Protein AF-C5ID25-F1 (afdb_monomer)

pLDDT: mean 88.42, std 8.14, range [47.19, 98.06]

Sequence (169 aa):
EQDEILALLSRIEGKGKGILQHHQVIAEFEEIPEESRQKLTDGAFGEVLRSTQEAIVLPPWVALAVRPRPGVWEYLRVNVHALVVEVLQPAEYLHFKEELVDGSSNGNFVLELDFEPFTASFPRPTLNKSIGNGVQFLNRHLSAKLFHDEESLHPLLEFLRLHSVMERH

Foldseek 3Di:
DLVLVLVLLVQVLVVDFDKDALVRLVVSLVPDPPVSSVVCCVDPNVLQSNQFGMWGHDPQKIKTWGHNDVPDTWIWIARSVVRDIDTDDPVRRVVSVVCSPPNPDPCVPDDDDDCVVVCVVPDDDPDPVCVVVVVVVVVVVLVVQVVPDPVSCVVVVVVVVPDDDPPDD

Nearest PDB structures (foldseek):
  3s27-assembly1_D  TM=8.646E-01  e=7.196E-17  Arabidopsis thaliana
  3s29-assembly1_B  TM=8.558E-01  e=5.880E-15  Arabidopsis thaliana
  4rbn-assembly1_B  TM=8.650E-01  e=1.284E-08  Nitrosomonas europaea
  3o4h-assembly1_B  TM=7.121E-01  e=2.746E+00  Aeropyrum pernix
  3o4i-assembly1_A  TM=6.497E-01  e=2.746E+00  Aeropyrum pernix

Mean predicted aligned error: 7.51 Å

Secondary structure (DSSP, 8-state):
-HHHHHHHHHHHHTT-SEEEEHHHHHHHHHTS-HHHHHHHHHSHHHHHHHHEEEEEEETTEEEEEEEEETTEEEEEEEETTTTEEEEE-HHHHHHHHHHHHH-S---TTPPP---HHHHTTSPPP-SGGGTT-HHHHHHHHHHHHHTT-SGGGHHHHHHHHH-------

Solvent-accessible surface area (backbone atoms only — not comparable to full-atom values): 10094 Å² total; per-residue (Å²): 99,68,68,55,52,44,52,50,46,48,53,58,49,70,71,42,76,45,76,38,48,34,71,53,54,50,50,61,54,66,74,42,58,67,77,55,40,48,54,38,54,79,36,75,61,32,56,49,59,75,23,28,54,34,37,38,27,52,84,64,34,41,34,38,41,27,40,86,46,94,96,42,78,48,36,34,35,32,31,57,88,77,69,44,76,43,82,41,54,74,67,58,50,51,49,57,56,46,36,72,76,70,40,97,64,92,60,94,75,66,90,78,90,77,64,65,79,82,46,66,91,51,90,76,80,88,52,75,86,44,65,94,36,59,67,64,55,48,50,54,50,50,52,57,50,49,73,75,37,80,75,57,44,48,64,58,54,52,51,59,72,71,61,74,79,83,80,80,129

Radius of gyration: 24.31 Å; Cα contacts (8 Å, |Δi|>4): 168; chains: 1; bounding box: 49×38×81 Å

Structure (mmCIF, N/CA/C/O backbone):
data_AF-C5ID25-F1
#
_entry.id   AF-C5ID25-F1
#
loop_
_atom_site.group_PDB
_atom_site.id
_atom_site.type_symbol
_atom_site.label_atom_id
_atom_site.label_alt_id
_atom_site.label_comp_id
_atom_site.label_asym_id
_atom_site.label_entity_id
_atom_site.label_seq_id
_atom_site.pdbx_PDB_ins_code
_atom_site.Cartn_x
_atom_site.Cartn_y
_atom_site.Cartn_z
_atom_site.occupancy
_atom_site.B_iso_or_equiv
_atom_site.auth_seq_id
_atom_site.auth_comp_id
_atom_site.auth_asym_id
_atom_site.auth_atom_id
_atom_site.pdbx_PDB_model_num
ATOM 1 N N . GLU A 1 1 ? -0.867 5.003 23.832 1.00 69.81 1 GLU A N 1
ATOM 2 C CA . GLU A 1 1 ? -0.882 4.849 22.362 1.00 69.81 1 GLU A CA 1
ATOM 3 C C . GLU A 1 1 ? -1.507 3.516 21.956 1.00 69.81 1 GLU A C 1
ATOM 5 O O . GLU A 1 1 ? -2.454 3.514 21.183 1.00 69.81 1 GLU A O 1
ATOM 10 N N . GLN A 1 2 ? -1.036 2.386 22.498 1.00 79.50 2 GLN A N 1
ATOM 11 C CA . GLN A 1 2 ? -1.572 1.057 22.169 1.00 79.50 2 GLN A CA 1
ATOM 12 C C . GLN A 1 2 ? -3.067 0.884 22.511 1.00 79.50 2 GLN A C 1
ATOM 14 O O . GLN A 1 2 ? -3.807 0.329 21.699 1.00 79.50 2 GLN A O 1
ATOM 19 N N . ASP A 1 3 ? -3.525 1.407 23.653 1.00 82.88 3 ASP A N 1
ATOM 20 C CA . ASP A 1 3 ? -4.942 1.359 24.052 1.00 82.88 3 ASP A CA 1
ATOM 21 C C . ASP A 1 3 ? -5.832 2.173 23.102 1.00 82.88 3 ASP A C 1
ATOM 23 O O . ASP A 1 3 ? -6.931 1.751 22.743 1.00 82.88 3 ASP A O 1
ATOM 27 N N . GLU A 1 4 ? -5.352 3.332 22.645 1.00 86.12 4 GLU A N 1
ATOM 28 C CA . GLU A 1 4 ? -6.077 4.175 21.698 1.00 86.12 4 GLU A CA 1
ATOM 29 C C . GLU A 1 4 ? -6.132 3.547 20.292 1.00 86.12 4 GLU A C 1
ATOM 31 O O . GLU A 1 4 ? -7.161 3.638 19.618 1.00 86.12 4 GLU A O 1
ATOM 36 N N . ILE A 1 5 ? -5.062 2.864 19.861 1.00 87.38 5 ILE A N 1
ATOM 37 C CA . ILE A 1 5 ? -5.032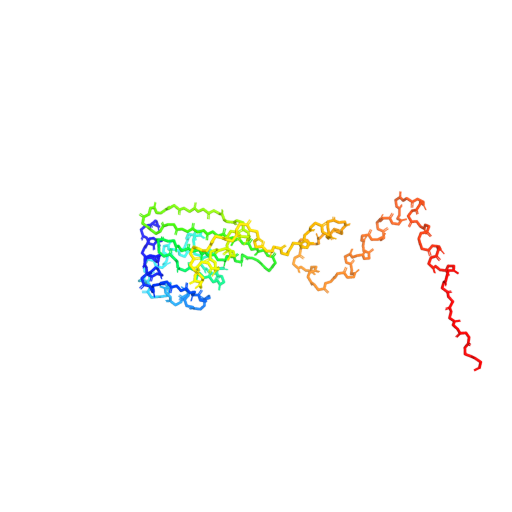 2.102 18.601 1.00 87.38 5 ILE A CA 1
ATOM 38 C C . ILE A 1 5 ? -6.048 0.959 18.661 1.00 87.38 5 ILE A C 1
ATOM 40 O O . ILE A 1 5 ? -6.847 0.792 17.738 1.00 87.38 5 ILE A O 1
ATOM 44 N N . LEU A 1 6 ? -6.060 0.204 19.764 1.00 87.88 6 LEU A N 1
ATOM 45 C CA . LEU A 1 6 ? -7.020 -0.874 19.988 1.00 87.88 6 LEU A CA 1
ATOM 46 C C . LEU A 1 6 ? -8.462 -0.357 19.984 1.00 87.88 6 LEU A C 1
ATOM 48 O O . LEU A 1 6 ? -9.333 -0.998 19.397 1.00 87.88 6 LEU A O 1
ATOM 52 N N . ALA A 1 7 ? -8.716 0.803 20.595 1.00 89.00 7 ALA A N 1
ATOM 53 C CA . ALA A 1 7 ? -10.038 1.419 20.609 1.00 89.00 7 ALA A CA 1
ATOM 54 C C . ALA A 1 7 ? -10.516 1.762 19.189 1.00 89.00 7 ALA A C 1
ATOM 56 O O . ALA A 1 7 ? -11.655 1.453 18.839 1.00 89.00 7 ALA A O 1
ATOM 57 N N . LEU A 1 8 ? -9.652 2.343 18.349 1.00 90.81 8 LEU A N 1
ATOM 58 C CA . LEU A 1 8 ? -9.994 2.623 16.953 1.00 90.81 8 LEU A CA 1
ATOM 59 C C . LEU A 1 8 ? -10.236 1.337 16.156 1.00 90.81 8 LEU A C 1
ATOM 61 O O . LEU A 1 8 ? -11.241 1.228 15.456 1.00 90.81 8 LEU A O 1
ATOM 65 N N . LEU A 1 9 ? -9.332 0.363 16.256 1.00 92.50 9 LEU A N 1
ATOM 66 C CA . LEU A 1 9 ? -9.443 -0.890 15.509 1.00 92.50 9 LEU A CA 1
ATOM 67 C C . LEU A 1 9 ? -10.690 -1.681 15.915 1.00 92.50 9 LEU A C 1
ATOM 69 O O . LEU A 1 9 ? -11.391 -2.176 15.040 1.00 92.50 9 LEU A O 1
ATOM 73 N N . SER A 1 10 ? -11.028 -1.705 17.206 1.00 92.62 10 SER A N 1
ATOM 74 C CA . SER A 1 10 ? -12.278 -2.289 17.713 1.00 92.62 10 SER A CA 1
ATOM 75 C C . SER A 1 10 ? -13.516 -1.593 17.144 1.00 92.62 10 SER A C 1
ATOM 77 O O . SER A 1 10 ? -14.513 -2.245 16.842 1.00 92.62 10 SER A O 1
ATOM 79 N N . ARG A 1 11 ? -13.479 -0.264 16.963 1.00 92.38 11 ARG A N 1
ATOM 80 C CA . ARG A 1 11 ? -14.581 0.478 16.324 1.00 92.38 11 ARG A CA 1
ATOM 81 C C . ARG A 1 11 ? -14.727 0.130 14.848 1.00 92.38 11 ARG A C 1
ATOM 83 O O . ARG A 1 11 ? -15.849 -0.059 14.384 1.00 92.38 11 ARG A O 1
ATOM 90 N N . ILE A 1 12 ? -13.606 0.035 14.131 1.00 93.88 12 ILE A N 1
ATOM 91 C CA . ILE A 1 12 ? -13.577 -0.364 12.720 1.00 93.88 12 ILE A CA 1
ATOM 92 C C . ILE A 1 12 ? -14.097 -1.800 12.571 1.00 93.88 12 ILE A C 1
ATOM 94 O O . ILE A 1 12 ? -14.987 -2.040 11.760 1.00 93.88 12 ILE A O 1
ATOM 98 N N . GLU A 1 13 ? -13.612 -2.735 13.391 1.00 94.88 13 GLU A N 1
ATOM 99 C CA . GLU A 1 13 ? -14.086 -4.124 13.423 1.00 94.88 13 GLU A CA 1
ATOM 100 C C . GLU A 1 13 ? -15.580 -4.213 13.764 1.00 94.88 13 GLU A C 1
ATOM 102 O O . GLU A 1 13 ? -16.323 -4.966 13.135 1.00 94.88 13 GLU A O 1
ATOM 107 N N . GLY A 1 14 ? -16.047 -3.386 14.704 1.00 92.94 14 GLY A N 1
ATOM 108 C CA . GLY A 1 14 ? -17.445 -3.308 15.127 1.00 92.94 14 GLY A CA 1
ATOM 109 C C . GLY A 1 14 ? -18.426 -2.879 14.030 1.00 92.94 14 GLY A C 1
ATOM 110 O O . GLY A 1 14 ? -19.630 -3.083 14.186 1.00 92.94 14 GLY A O 1
ATOM 111 N N . LYS A 1 15 ? -17.948 -2.341 12.897 1.00 90.62 15 LYS A N 1
ATOM 112 C CA . LYS A 1 15 ? -18.782 -2.122 11.698 1.00 90.62 15 LYS A CA 1
ATOM 113 C C . LYS A 1 15 ? -19.162 -3.417 10.985 1.00 90.62 15 LYS A C 1
ATOM 115 O O . LYS A 1 15 ? -20.064 -3.402 10.149 1.00 90.62 15 LYS A O 1
ATOM 120 N N . GLY A 1 16 ? -18.522 -4.524 11.347 1.00 91.44 16 GLY A N 1
ATOM 121 C CA . GLY A 1 16 ? -18.753 -5.837 10.776 1.00 91.44 16 GLY A CA 1
ATOM 122 C C . GLY A 1 16 ? -17.955 -6.078 9.499 1.00 91.44 16 GLY A C 1
ATOM 123 O O . GLY A 1 16 ? -17.229 -5.218 9.002 1.00 91.44 16 GLY A O 1
ATOM 124 N N . LYS A 1 17 ? -18.101 -7.299 8.975 1.00 93.31 17 LYS A N 1
ATOM 125 C CA . LYS A 1 17 ? -17.433 -7.761 7.756 1.00 93.31 17 LYS A CA 1
ATOM 126 C C . LYS A 1 17 ? -17.746 -6.820 6.582 1.00 93.31 17 LYS A C 1
ATOM 128 O O . LYS A 1 17 ? -18.910 -6.684 6.209 1.00 93.31 17 LYS A O 1
ATOM 133 N N . GLY A 1 18 ? -16.728 -6.200 5.984 1.00 94.94 18 GLY A N 1
ATOM 134 C CA . GLY A 1 18 ? -16.927 -5.239 4.894 1.00 94.94 18 GLY A CA 1
ATOM 135 C C . GLY A 1 18 ? -15.672 -4.485 4.455 1.00 94.94 18 GLY A C 1
ATOM 136 O O . GLY A 1 18 ? -14.566 -4.766 4.911 1.00 94.94 18 GLY A O 1
ATOM 137 N N . ILE A 1 19 ? -15.861 -3.509 3.562 1.00 96.25 19 ILE A N 1
ATOM 138 C CA . ILE A 1 19 ? -14.823 -2.557 3.136 1.00 96.25 19 ILE A CA 1
ATOM 139 C C . ILE A 1 19 ? -15.194 -1.173 3.660 1.00 96.25 19 ILE A C 1
ATOM 141 O O . ILE A 1 19 ? -16.313 -0.708 3.438 1.00 96.25 19 ILE A O 1
ATOM 145 N N . LEU A 1 20 ? -14.237 -0.501 4.292 1.00 96.25 20 LEU A N 1
ATOM 146 C CA . LEU A 1 20 ? -14.299 0.916 4.607 1.00 96.25 20 LEU A CA 1
ATOM 147 C C . LEU A 1 20 ? -13.400 1.685 3.643 1.00 96.25 20 LEU A C 1
ATOM 149 O O . LEU A 1 20 ? -12.207 1.419 3.515 1.00 96.25 20 LEU A O 1
ATOM 153 N N . GLN A 1 21 ? -13.977 2.675 2.981 1.00 96.06 21 GLN A N 1
ATOM 154 C CA . GLN A 1 21 ? -13.250 3.640 2.166 1.00 96.06 21 GLN A CA 1
ATOM 155 C C . GLN A 1 21 ? -12.535 4.666 3.055 1.00 96.06 21 GLN A C 1
ATOM 157 O O . GLN A 1 21 ? -12.951 4.891 4.191 1.00 96.06 21 GLN A O 1
ATOM 162 N N . HIS A 1 22 ? -11.518 5.354 2.522 1.00 95.25 22 HIS A N 1
ATOM 163 C CA . HIS A 1 22 ? -10.743 6.376 3.244 1.00 95.25 22 HIS A CA 1
ATOM 164 C C . HIS A 1 22 ? -11.607 7.313 4.104 1.00 95.25 22 HIS A C 1
ATOM 166 O O . HIS A 1 22 ? -11.402 7.417 5.307 1.00 95.25 22 HIS A O 1
ATOM 172 N N . HIS A 1 23 ? -12.631 7.937 3.516 1.00 94.38 23 HIS A N 1
ATOM 173 C CA . HIS A 1 23 ? -13.513 8.867 4.230 1.00 94.38 23 HIS A CA 1
ATOM 174 C C . HIS A 1 23 ? -14.255 8.224 5.416 1.00 94.38 23 HIS A C 1
ATOM 176 O O . HIS A 1 23 ? -14.496 8.894 6.413 1.00 94.38 23 HIS A O 1
ATOM 182 N N . GLN A 1 24 ? -14.585 6.932 5.340 1.00 94.69 24 GLN A N 1
ATOM 183 C CA . GLN A 1 24 ? -15.218 6.195 6.437 1.00 94.69 24 GLN A CA 1
ATOM 184 C C . GLN A 1 24 ? -14.205 5.865 7.538 1.00 94.69 24 GLN A C 1
ATOM 186 O O . GLN A 1 24 ? -14.534 5.972 8.714 1.00 94.69 24 GLN A O 1
ATOM 191 N N . VAL A 1 25 ? -12.966 5.518 7.171 1.00 92.94 25 VAL A N 1
ATOM 192 C CA . VAL A 1 25 ? -11.867 5.323 8.133 1.00 92.94 25 VAL A CA 1
ATOM 193 C C . VAL A 1 25 ? -11.583 6.622 8.892 1.00 92.94 25 VAL A C 1
ATOM 195 O O . VAL A 1 25 ? -11.455 6.604 10.114 1.00 92.94 25 VAL A O 1
ATOM 198 N N . ILE A 1 26 ? -11.540 7.757 8.185 1.00 91.69 26 ILE A N 1
ATOM 199 C CA . ILE A 1 26 ? -11.356 9.077 8.799 1.00 91.69 26 ILE A CA 1
ATOM 200 C C . ILE A 1 26 ? -12.543 9.443 9.696 1.00 91.69 26 ILE A C 1
ATOM 202 O O . ILE A 1 26 ? -12.318 9.900 10.811 1.00 91.69 26 ILE A O 1
ATOM 206 N N . ALA A 1 27 ? -13.783 9.179 9.274 1.00 91.81 27 ALA A N 1
ATOM 207 C CA . ALA A 1 27 ? -14.956 9.425 10.112 1.00 91.81 27 ALA A CA 1
ATOM 208 C C . ALA A 1 27 ? -14.891 8.646 11.440 1.00 91.81 27 ALA A C 1
ATOM 210 O O . ALA A 1 27 ? -15.131 9.216 12.500 1.00 91.81 27 ALA A O 1
ATOM 211 N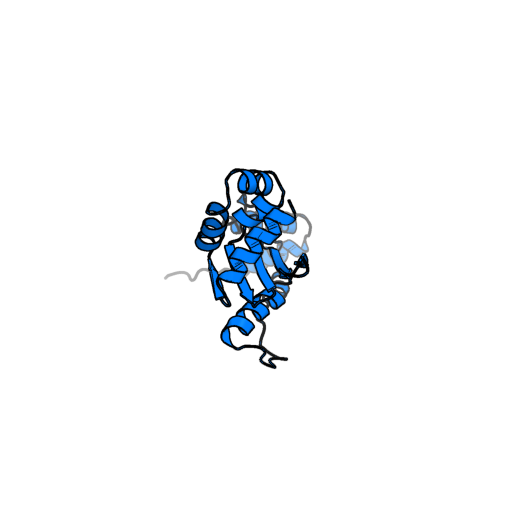 N . GLU A 1 28 ? -14.488 7.369 11.422 1.00 89.81 28 GLU A N 1
ATOM 212 C CA . GLU A 1 28 ? -14.317 6.602 12.667 1.00 89.81 28 GLU A CA 1
ATOM 213 C C . GLU A 1 28 ? -13.202 7.142 13.562 1.00 89.81 28 GLU A C 1
ATOM 215 O O . GLU A 1 28 ? -13.314 7.088 14.788 1.00 89.81 28 GLU A O 1
ATOM 220 N N . PHE A 1 29 ? -12.142 7.680 12.963 1.00 88.25 29 PHE A N 1
ATOM 221 C CA . PHE A 1 29 ? -11.082 8.354 13.698 1.00 88.25 29 PHE A CA 1
ATOM 222 C C . PHE A 1 29 ? -11.558 9.670 14.325 1.00 88.25 29 PHE A C 1
ATOM 224 O O . PHE A 1 29 ? -11.206 9.961 15.466 1.00 88.25 29 PHE A O 1
ATOM 231 N N . GLU A 1 30 ? -12.373 10.456 13.620 1.00 87.69 30 GLU A N 1
ATOM 232 C CA . GLU A 1 30 ? -12.898 11.740 14.099 1.00 87.69 30 GLU A CA 1
ATOM 233 C C . GLU A 1 30 ? -13.875 11.599 15.272 1.00 87.69 30 GLU A C 1
ATOM 235 O O . GLU A 1 30 ? -13.923 12.480 16.128 1.00 87.69 30 GLU A O 1
ATOM 240 N N . GLU A 1 31 ? -14.578 10.471 15.356 1.00 87.56 31 GLU A N 1
ATOM 241 C CA . GLU A 1 31 ? -15.512 10.129 16.436 1.00 87.56 31 GLU A CA 1
ATOM 242 C C . GLU A 1 31 ? -14.830 9.701 17.754 1.00 87.56 31 GLU A C 1
ATOM 244 O O . GLU A 1 31 ? -15.501 9.399 18.748 1.00 87.56 31 GLU A O 1
ATOM 249 N N . ILE A 1 32 ? -13.497 9.619 17.790 1.00 86.38 32 ILE A N 1
ATOM 250 C CA . ILE A 1 32 ? -12.733 9.370 19.019 1.00 86.38 32 ILE A CA 1
ATOM 251 C C . ILE A 1 32 ? -12.638 10.678 19.837 1.00 86.38 32 ILE A C 1
ATOM 253 O O . ILE A 1 32 ? -12.485 11.756 19.257 1.00 86.38 32 ILE A O 1
ATOM 257 N N . PRO A 1 33 ? -12.680 10.631 21.187 1.00 88.12 33 PRO A N 1
ATOM 258 C CA . PRO A 1 33 ? -12.475 11.816 22.019 1.00 88.12 33 PRO A CA 1
ATOM 259 C C . PRO A 1 33 ? -11.191 12.572 21.656 1.00 88.12 33 PRO A C 1
ATOM 261 O O . PRO A 1 33 ? -10.160 11.960 21.384 1.00 88.12 33 PRO A O 1
ATOM 264 N N . GLU A 1 34 ? -11.240 13.904 21.667 1.00 86.12 34 GLU A N 1
ATOM 265 C CA . GLU A 1 34 ? -10.134 14.769 21.227 1.00 86.12 34 GLU A CA 1
ATOM 266 C C . GLU A 1 34 ? -8.807 14.465 21.937 1.00 86.12 34 GLU A C 1
ATOM 268 O O . GLU A 1 34 ? -7.783 14.333 21.274 1.00 86.12 34 GLU A O 1
ATOM 273 N N . GLU A 1 35 ? -8.835 14.219 23.249 1.00 84.75 35 GLU A N 1
ATOM 274 C CA . GLU A 1 35 ? -7.648 13.838 24.026 1.00 84.75 35 GLU A CA 1
ATOM 275 C C . GLU A 1 35 ? -6.988 12.543 23.516 1.00 84.75 35 GLU A C 1
ATOM 277 O O . GLU A 1 35 ? -5.763 12.444 23.451 1.00 84.75 35 GLU A O 1
ATOM 282 N N . SER A 1 36 ? -7.789 11.547 23.124 1.00 83.88 36 SER A N 1
ATOM 283 C CA . SER A 1 36 ? -7.306 10.283 22.553 1.00 83.88 36 SER A CA 1
ATOM 284 C C . SER A 1 36 ? -6.874 10.446 21.094 1.00 83.88 36 SER A C 1
ATOM 286 O O . SER A 1 36 ? -5.869 9.860 20.690 1.00 83.88 36 SER A O 1
ATOM 288 N N . ARG A 1 37 ? -7.573 11.278 20.307 1.00 85.88 37 ARG A N 1
ATOM 289 C CA . ARG A 1 37 ? -7.170 11.615 18.931 1.00 85.88 37 ARG A CA 1
ATOM 290 C C . ARG A 1 37 ? -5.820 12.313 18.899 1.00 85.88 37 ARG A C 1
ATOM 292 O O . ARG A 1 37 ? -4.996 11.962 18.060 1.00 85.88 37 ARG A O 1
ATOM 299 N N . GLN A 1 38 ? -5.569 13.253 19.809 1.00 85.00 38 GLN A N 1
ATOM 300 C CA . GLN A 1 38 ? -4.297 13.972 19.898 1.00 85.00 38 GLN A CA 1
ATOM 301 C C . GLN A 1 38 ? -3.134 12.988 20.075 1.00 85.00 38 GLN A C 1
ATOM 303 O O . GLN A 1 38 ? -2.205 12.979 19.275 1.00 85.00 38 GLN A O 1
ATOM 308 N N . LYS A 1 39 ? -3.260 12.053 21.027 1.00 83.81 39 LYS A N 1
ATOM 309 C CA . LYS A 1 39 ? -2.251 11.013 21.282 1.00 83.81 39 LYS A CA 1
ATOM 310 C C . LYS A 1 39 ? -1.985 10.113 20.074 1.00 83.81 39 LYS A C 1
ATOM 312 O O . LYS A 1 39 ? -0.845 9.728 19.850 1.00 83.81 39 LYS A O 1
ATOM 317 N N . LEU A 1 40 ? -3.022 9.772 19.305 1.00 83.19 40 LEU A N 1
ATOM 318 C CA . LEU A 1 40 ? -2.879 8.996 18.067 1.00 83.19 40 LEU A CA 1
ATOM 319 C C . LEU A 1 40 ? -2.245 9.815 16.936 1.00 83.19 40 LEU A C 1
ATOM 321 O O . LEU A 1 40 ? -1.520 9.271 16.107 1.00 83.19 40 LEU A O 1
ATOM 325 N N . THR A 1 41 ? -2.536 11.115 16.888 1.00 83.50 41 THR A N 1
ATOM 326 C CA . THR A 1 41 ? -2.060 12.041 15.850 1.00 83.50 41 THR A CA 1
ATOM 327 C C . TH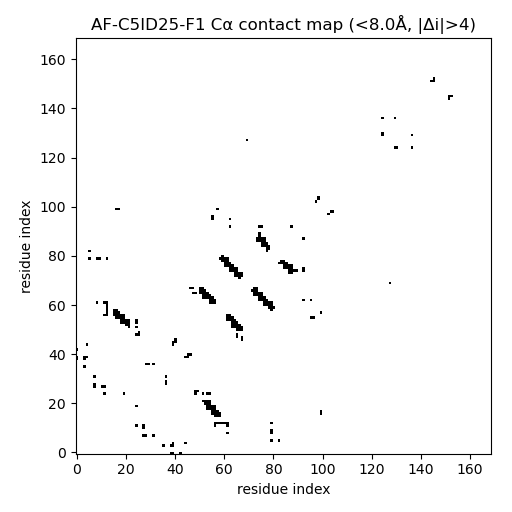R A 1 41 ? -0.589 12.390 16.034 1.00 83.50 41 THR A C 1
ATOM 329 O O . THR A 1 41 ? 0.118 12.524 15.035 1.00 83.50 41 THR A O 1
ATOM 332 N N . ASP A 1 42 ? -0.150 12.517 17.287 1.00 82.31 42 ASP A N 1
ATOM 333 C CA . ASP A 1 42 ? 1.230 12.830 17.666 1.00 82.31 42 ASP A CA 1
ATOM 334 C C . ASP A 1 42 ? 2.181 11.637 17.436 1.00 82.31 42 ASP A C 1
ATOM 336 O O . ASP A 1 42 ? 3.396 11.818 17.345 1.00 82.31 42 ASP A O 1
ATOM 340 N N . GLY A 1 43 ? 1.633 10.422 17.319 1.00 78.62 43 GLY A N 1
ATOM 341 C CA . GLY A 1 43 ? 2.365 9.188 17.036 1.00 78.62 43 GLY A CA 1
ATOM 342 C C . GLY A 1 43 ? 2.467 8.841 15.545 1.00 78.62 43 GLY A C 1
ATOM 343 O O . GLY A 1 43 ? 1.788 9.405 14.683 1.00 78.62 43 GLY A O 1
ATOM 344 N N . ALA A 1 44 ? 3.293 7.836 15.231 1.00 80.44 44 ALA A N 1
ATOM 345 C CA . ALA A 1 44 ? 3.481 7.339 13.861 1.00 80.44 44 ALA A CA 1
ATOM 346 C C . ALA A 1 44 ? 2.187 6.749 13.264 1.00 80.44 44 ALA A C 1
ATOM 348 O O . ALA A 1 44 ? 1.972 6.780 12.052 1.00 80.44 44 ALA A O 1
ATOM 349 N N . PHE A 1 45 ? 1.289 6.248 14.116 1.00 84.38 45 PHE A N 1
ATOM 350 C CA . PHE A 1 45 ? 0.026 5.655 13.688 1.00 84.38 45 PHE A CA 1
ATOM 351 C C . PHE A 1 45 ? -0.932 6.669 13.043 1.00 84.38 45 PHE A C 1
ATOM 353 O O . PHE A 1 45 ? -1.663 6.327 12.113 1.00 84.38 45 PHE A O 1
ATOM 360 N N . GLY A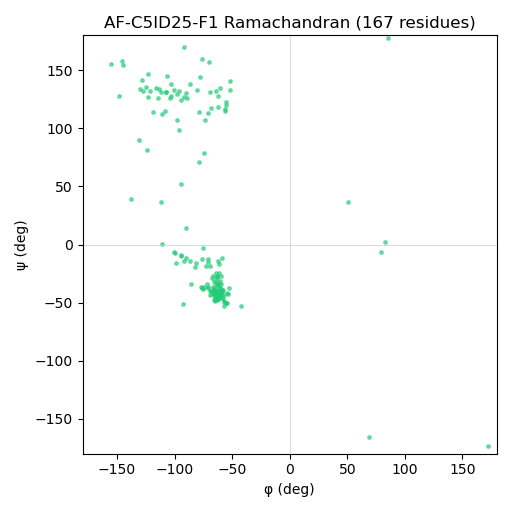 1 46 ? -0.897 7.935 13.467 1.00 85.56 46 GLY A N 1
ATOM 361 C CA . GLY A 1 46 ? -1.709 8.987 12.861 1.00 85.56 46 GLY A CA 1
ATOM 362 C C . GLY A 1 46 ? -1.373 9.221 11.385 1.00 85.56 46 GLY A C 1
ATOM 363 O O . GLY A 1 46 ? -2.268 9.488 10.582 1.00 85.56 46 GLY A O 1
ATOM 364 N N . GLU A 1 47 ? -0.100 9.093 11.001 1.00 86.38 47 GLU A N 1
ATOM 365 C CA . GLU A 1 47 ? 0.320 9.196 9.598 1.00 86.38 47 GLU A CA 1
ATOM 366 C C . GLU A 1 47 ? -0.163 8.002 8.771 1.00 86.38 47 GLU A C 1
ATOM 368 O O . GLU A 1 47 ? -0.651 8.193 7.653 1.00 86.38 47 GLU A O 1
ATOM 373 N N . VAL A 1 48 ? -0.106 6.796 9.348 1.00 90.81 48 VAL A N 1
ATOM 374 C CA . VAL A 1 48 ? -0.649 5.577 8.735 1.00 90.81 48 VAL A CA 1
ATOM 375 C C . VAL A 1 48 ? -2.135 5.761 8.439 1.00 90.81 48 VAL A C 1
ATOM 377 O O . VAL A 1 48 ? -2.533 5.639 7.286 1.00 90.81 48 VAL A O 1
ATOM 380 N N . LEU A 1 49 ? -2.940 6.160 9.429 1.00 89.31 49 LEU A N 1
ATOM 381 C CA . LEU A 1 49 ? -4.383 6.372 9.260 1.00 89.31 49 LEU A CA 1
ATOM 382 C C . LEU A 1 49 ? -4.724 7.408 8.190 1.00 89.31 49 LEU A C 1
ATOM 384 O O . LEU A 1 49 ? -5.584 7.158 7.347 1.00 89.31 49 LEU A O 1
ATOM 388 N N . ARG A 1 50 ? -4.043 8.560 8.197 1.00 89.12 50 ARG A N 1
ATOM 389 C CA . ARG A 1 50 ? -4.250 9.607 7.183 1.00 89.12 50 ARG A CA 1
ATOM 390 C C . ARG A 1 50 ? -3.874 9.138 5.779 1.00 89.12 50 ARG A C 1
ATOM 392 O O . ARG A 1 50 ? -4.428 9.634 4.802 1.00 89.12 50 ARG A O 1
ATOM 399 N N . SER A 1 51 ? -2.945 8.194 5.678 1.00 94.31 51 SER A N 1
ATOM 400 C CA . SER A 1 51 ? -2.471 7.646 4.408 1.00 94.31 51 SER A CA 1
ATOM 401 C C . SER A 1 51 ? -3.244 6.395 3.968 1.00 94.31 51 SER A C 1
ATOM 403 O O . SER A 1 51 ? -3.151 6.009 2.800 1.00 94.31 51 SER A O 1
ATOM 405 N N . THR A 1 52 ? -4.027 5.771 4.853 1.00 96.19 52 THR A N 1
ATOM 406 C CA . THR A 1 52 ? -4.874 4.604 4.560 1.00 96.19 52 THR A CA 1
ATOM 407 C C . THR A 1 52 ? -5.938 4.950 3.529 1.00 96.19 52 THR A C 1
ATOM 409 O O . THR A 1 52 ? -6.798 5.782 3.782 1.00 96.19 52 THR A O 1
ATOM 412 N N . GLN A 1 53 ? -5.921 4.298 2.371 1.00 97.12 53 GLN A N 1
ATOM 413 C CA . GLN A 1 53 ? -6.890 4.521 1.293 1.00 97.12 53 GLN A CA 1
ATOM 414 C C . GLN A 1 53 ? -8.159 3.683 1.463 1.00 97.12 53 GLN A C 1
ATOM 416 O O . GLN A 1 53 ? -9.253 4.127 1.117 1.00 97.12 53 GLN A O 1
ATOM 421 N N . GLU A 1 54 ? -8.021 2.483 2.014 1.00 96.81 54 GLU A N 1
ATOM 422 C CA . GLU A 1 54 ? -9.134 1.599 2.347 1.00 96.81 54 GLU A CA 1
ATOM 423 C C . GLU A 1 54 ? -8.733 0.641 3.474 1.00 96.81 54 GLU A C 1
ATOM 425 O O . GLU A 1 54 ? -7.550 0.342 3.672 1.00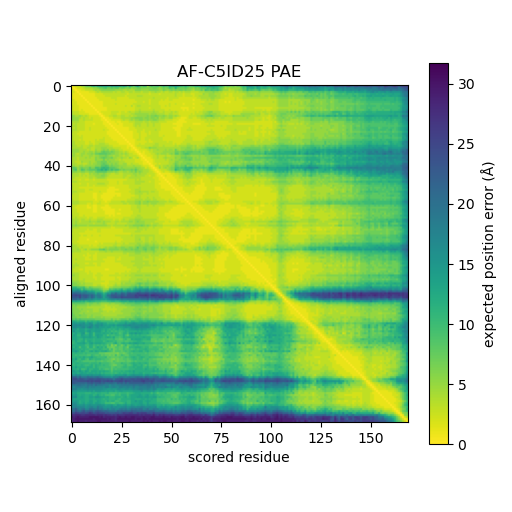 96.81 54 GLU A O 1
ATOM 430 N N . ALA A 1 55 ? -9.739 0.165 4.204 1.00 97.19 55 ALA A N 1
ATOM 431 C CA . ALA A 1 55 ? -9.617 -0.880 5.205 1.00 97.19 55 ALA A CA 1
ATOM 432 C C . ALA A 1 55 ? -10.600 -2.013 4.891 1.00 97.19 55 ALA A C 1
ATOM 434 O O . ALA A 1 55 ? -11.766 -1.767 4.587 1.00 97.19 55 ALA A O 1
ATOM 435 N N . ILE A 1 56 ? -10.145 -3.256 4.980 1.00 96.69 56 ILE A N 1
ATOM 436 C CA . ILE A 1 56 ? -10.973 -4.452 4.833 1.00 96.69 56 ILE A CA 1
ATOM 437 C C . ILE A 1 56 ? -11.131 -5.067 6.213 1.00 96.69 56 ILE A C 1
ATOM 439 O O . ILE A 1 56 ? -10.148 -5.267 6.925 1.00 96.69 56 ILE A O 1
ATOM 443 N N . VAL A 1 57 ? -12.363 -5.385 6.576 1.00 96.69 57 VAL A N 1
ATOM 444 C CA . VAL A 1 57 ? -12.707 -5.972 7.865 1.00 96.69 57 VAL A CA 1
ATOM 445 C C . VAL A 1 57 ? -13.155 -7.408 7.636 1.00 96.69 57 VAL A C 1
ATOM 447 O O . VAL A 1 57 ? -14.208 -7.657 7.047 1.00 96.69 57 VAL A O 1
ATOM 450 N N . LEU A 1 58 ? -12.353 -8.351 8.124 1.00 94.62 58 LEU A N 1
ATOM 451 C CA . LEU A 1 58 ? -12.677 -9.771 8.249 1.00 94.62 58 LEU A CA 1
ATOM 452 C C . LEU A 1 58 ? -12.318 -10.198 9.675 1.00 94.62 58 LEU A C 1
ATOM 454 O O . LEU A 1 58 ? -11.178 -10.597 9.911 1.00 94.62 58 LEU A O 1
ATOM 458 N N . PRO A 1 59 ? -13.250 -10.094 10.640 1.00 93.81 59 PRO A N 1
ATOM 459 C CA . PRO A 1 59 ? -12.955 -10.337 12.050 1.00 93.81 59 PRO A CA 1
ATOM 460 C C . PRO A 1 59 ? -12.249 -11.689 12.279 1.00 93.81 59 PRO A C 1
ATOM 462 O O . PRO A 1 59 ? -12.694 -12.698 11.725 1.00 93.81 59 PRO A O 1
ATOM 465 N N . PRO A 1 60 ? -11.161 -11.745 13.075 1.00 94.12 60 PRO A N 1
ATOM 466 C CA . PRO A 1 60 ? -10.631 -10.681 13.940 1.00 94.12 60 PRO A CA 1
ATOM 467 C C . PRO A 1 60 ? -9.604 -9.746 13.270 1.00 94.12 60 PRO A C 1
ATOM 469 O O . PRO A 1 60 ? -8.850 -9.055 13.954 1.00 94.12 60 PRO A O 1
ATOM 472 N N . TRP A 1 61 ? -9.494 -9.774 11.942 1.00 95.69 61 TRP A N 1
ATOM 473 C CA . TRP A 1 61 ? -8.481 -9.055 11.178 1.00 95.69 61 TRP A CA 1
ATOM 474 C C . TRP A 1 61 ? -9.029 -7.794 10.508 1.00 95.69 61 TRP A C 1
ATOM 476 O O . TRP A 1 61 ? -10.088 -7.793 9.877 1.00 95.69 61 TRP A O 1
ATOM 486 N N . VAL A 1 62 ? -8.237 -6.727 10.576 1.00 96.56 62 VAL A N 1
ATOM 487 C CA . VAL A 1 62 ? -8.430 -5.501 9.799 1.00 96.56 62 VAL A CA 1
ATOM 488 C C . VAL A 1 62 ? -7.209 -5.301 8.909 1.00 96.56 62 VAL A C 1
ATOM 490 O O . VAL A 1 62 ? -6.110 -5.081 9.416 1.00 96.56 62 VAL A O 1
ATOM 493 N N . ALA A 1 63 ? -7.384 -5.385 7.592 1.00 97.06 63 ALA A N 1
ATOM 494 C CA . ALA A 1 63 ? -6.326 -5.134 6.617 1.00 97.06 63 ALA A CA 1
ATOM 495 C C . ALA A 1 63 ? -6.395 -3.698 6.091 1.00 97.06 63 ALA A C 1
ATOM 497 O O . ALA A 1 63 ? -7.459 -3.240 5.688 1.00 97.06 63 ALA A O 1
ATOM 498 N N . LEU A 1 64 ? -5.273 -2.985 6.062 1.00 97.19 64 LEU A N 1
ATOM 499 C CA . LEU A 1 64 ? -5.160 -1.601 5.609 1.00 97.19 64 LEU A CA 1
ATOM 500 C C . LEU A 1 64 ? -4.325 -1.535 4.327 1.00 97.19 64 LEU A C 1
ATOM 502 O O . LEU A 1 64 ? -3.236 -2.106 4.266 1.00 97.19 64 LEU A O 1
ATOM 506 N N . ALA A 1 65 ? -4.813 -0.791 3.333 1.00 98.06 65 ALA A N 1
ATOM 507 C CA . ALA A 1 65 ? -4.005 -0.346 2.201 1.00 98.06 65 ALA A CA 1
ATOM 508 C C . ALA A 1 65 ? -3.535 1.085 2.454 1.00 98.06 65 ALA A C 1
ATOM 510 O O . ALA A 1 65 ? -4.315 2.036 2.375 1.00 98.06 65 ALA A O 1
ATOM 511 N N . VAL A 1 66 ? -2.254 1.245 2.756 1.00 97.38 66 VAL A N 1
ATOM 512 C CA . VAL A 1 66 ? -1.635 2.518 3.117 1.00 97.38 66 VAL A CA 1
ATOM 513 C C . VAL A 1 66 ? -0.902 3.071 1.905 1.00 97.38 66 VAL A C 1
ATOM 515 O O . VAL A 1 66 ? -0.155 2.365 1.231 1.00 97.38 66 VAL A O 1
ATOM 518 N N . ARG A 1 67 ? -1.106 4.356 1.615 1.00 96.19 67 ARG A N 1
ATOM 519 C CA . ARG A 1 67 ? -0.455 5.051 0.502 1.00 96.19 67 ARG A CA 1
ATOM 520 C C . ARG A 1 67 ? 0.295 6.279 1.012 1.00 96.19 67 ARG A C 1
ATOM 522 O O . ARG A 1 67 ? -0.222 7.391 0.893 1.00 96.19 67 ARG A O 1
ATOM 529 N N . PRO A 1 68 ? 1.515 6.112 1.556 1.00 92.94 68 PRO A N 1
ATOM 530 C CA . PRO A 1 68 ? 2.270 7.226 2.131 1.00 92.94 68 PRO A CA 1
ATOM 531 C C . PRO A 1 68 ? 2.599 8.306 1.093 1.00 92.94 68 PRO A C 1
ATOM 533 O O . PRO A 1 68 ? 2.665 9.495 1.395 1.00 92.94 68 PRO A O 1
ATOM 536 N N . ARG A 1 69 ? 2.840 7.898 -0.163 1.00 92.62 69 ARG A N 1
ATOM 537 C CA . ARG A 1 69 ? 3.213 8.788 -1.272 1.00 92.62 69 ARG A CA 1
ATOM 538 C C . ARG A 1 69 ? 2.624 8.298 -2.598 1.00 92.62 69 ARG A C 1
ATOM 540 O O . ARG A 1 69 ? 2.336 7.110 -2.744 1.00 92.62 69 ARG A O 1
ATOM 547 N N . PRO A 1 70 ? 2.472 9.174 -3.609 1.00 90.88 70 PRO A N 1
ATOM 548 C CA . PRO A 1 70 ? 2.016 8.754 -4.928 1.00 90.88 70 PRO A CA 1
ATOM 549 C C . PRO A 1 70 ? 2.888 7.638 -5.520 1.00 90.88 70 PRO A C 1
ATOM 551 O O . PRO A 1 70 ? 4.091 7.810 -5.682 1.00 90.88 70 PRO A O 1
ATOM 554 N N . GLY A 1 71 ? 2.266 6.504 -5.849 1.00 89.12 71 GLY A N 1
ATOM 555 C CA . GLY A 1 71 ? 2.947 5.343 -6.435 1.00 89.12 71 GLY A CA 1
ATOM 556 C C . GLY A 1 71 ? 3.638 4.419 -5.428 1.00 89.12 71 GLY A C 1
ATOM 557 O O . GLY A 1 71 ? 4.230 3.435 -5.852 1.00 89.12 71 GLY A O 1
ATOM 558 N N . VAL A 1 72 ? 3.545 4.702 -4.124 1.00 93.81 72 VAL A N 1
ATOM 559 C CA . VAL A 1 72 ? 4.068 3.845 -3.052 1.00 93.81 72 VAL A CA 1
ATOM 560 C C . VAL A 1 72 ? 2.898 3.324 -2.230 1.00 93.81 72 VAL A C 1
ATOM 562 O O . VAL A 1 72 ? 2.091 4.118 -1.744 1.00 93.81 72 VAL A O 1
ATOM 565 N N . TRP A 1 73 ? 2.826 2.006 -2.087 1.00 97.12 73 TRP A N 1
ATOM 566 C CA . TRP A 1 73 ? 1.786 1.310 -1.343 1.00 97.12 73 TRP A CA 1
ATOM 567 C C . TRP A 1 73 ? 2.408 0.357 -0.336 1.00 97.12 73 TRP A C 1
ATOM 569 O O . TRP A 1 73 ? 3.404 -0.300 -0.632 1.00 97.12 73 TRP A O 1
ATOM 579 N N . GLU A 1 74 ? 1.788 0.284 0.831 1.00 97.31 74 GLU A N 1
ATOM 580 C CA . GLU A 1 74 ? 2.110 -0.653 1.895 1.00 97.31 74 GLU A CA 1
ATOM 581 C C . GLU A 1 74 ? 0.809 -1.322 2.331 1.00 97.31 74 GLU A C 1
ATOM 583 O O . GLU A 1 74 ? -0.213 -0.655 2.514 1.00 97.31 74 GLU A O 1
ATOM 588 N N . TYR A 1 75 ? 0.836 -2.641 2.474 1.00 98.00 75 TYR A N 1
ATOM 589 C CA . TYR A 1 75 ? -0.319 -3.421 2.893 1.00 98.00 75 TYR A CA 1
ATOM 590 C C . TYR A 1 75 ? 0.003 -4.071 4.224 1.00 98.00 75 TYR A C 1
ATOM 592 O O . TYR A 1 75 ? 1.090 -4.613 4.414 1.00 98.00 75 TYR A O 1
ATOM 600 N N . LEU A 1 76 ? -0.931 -4.005 5.161 1.00 96.38 76 LEU A N 1
ATOM 601 C CA . LEU A 1 76 ? -0.765 -4.627 6.466 1.00 96.38 76 LEU A CA 1
ATOM 602 C C . LEU A 1 76 ? -2.098 -5.153 6.968 1.00 96.38 76 LEU A C 1
ATOM 604 O O . LEU A 1 76 ? -3.142 -4.625 6.600 1.00 96.38 76 LEU A O 1
ATOM 608 N N . ARG A 1 77 ? -2.076 -6.160 7.833 1.00 95.75 77 ARG A N 1
ATOM 609 C CA . ARG A 1 77 ? -3.243 -6.588 8.605 1.00 95.75 77 ARG A CA 1
ATOM 610 C C . ARG A 1 77 ? -2.952 -6.556 10.087 1.00 95.75 77 ARG A C 1
ATOM 612 O O . ARG A 1 77 ? -1.832 -6.820 10.515 1.00 95.75 77 ARG A O 1
ATOM 619 N N . VAL A 1 78 ? -3.980 -6.243 10.860 1.00 95.31 78 VAL A N 1
ATOM 620 C CA . VAL A 1 78 ? -3.915 -6.199 12.315 1.00 95.31 78 VAL A CA 1
ATOM 621 C C . VAL A 1 78 ? -4.958 -7.136 12.889 1.00 95.31 78 VAL A C 1
ATOM 623 O O . VAL A 1 78 ? -6.134 -7.039 12.539 1.00 95.31 78 VAL A O 1
ATOM 626 N N . ASN A 1 79 ? -4.534 -8.041 13.766 1.00 95.56 79 ASN A N 1
ATOM 627 C CA . ASN A 1 79 ? -5.450 -8.816 14.587 1.00 95.56 79 ASN A CA 1
ATOM 628 C C . ASN A 1 79 ? -5.904 -7.928 15.741 1.00 95.56 79 ASN A C 1
ATOM 630 O O . ASN A 1 79 ? -5.083 -7.563 16.582 1.00 95.56 79 ASN A O 1
ATOM 634 N N . VAL A 1 80 ? -7.184 -7.577 15.793 1.00 93.38 80 VAL A N 1
ATOM 635 C CA . VAL A 1 80 ? -7.690 -6.613 16.777 1.00 93.38 80 VAL A CA 1
ATOM 636 C C . VAL A 1 80 ? -7.574 -7.160 18.199 1.00 93.38 80 VAL A C 1
ATOM 638 O O . VAL A 1 80 ? -7.153 -6.445 19.102 1.00 93.38 80 VAL A O 1
ATOM 641 N N . HIS A 1 81 ? -7.851 -8.448 18.402 1.00 91.88 81 HIS A N 1
ATOM 642 C CA . HIS A 1 81 ? -7.824 -9.062 19.731 1.00 91.88 81 HIS A CA 1
ATOM 643 C C . HIS A 1 81 ? -6.407 -9.336 20.249 1.00 91.88 81 HIS A C 1
ATOM 645 O O . HIS A 1 81 ? -6.154 -9.212 21.445 1.00 91.88 81 HIS A O 1
ATOM 651 N N . ALA A 1 82 ? -5.489 -9.739 19.368 1.00 90.44 82 ALA A N 1
ATOM 652 C CA . ALA A 1 82 ? -4.116 -10.084 19.738 1.00 90.44 82 ALA A CA 1
ATOM 653 C C . ALA A 1 82 ? -3.124 -8.919 19.575 1.00 90.44 82 ALA A C 1
ATOM 655 O O . ALA A 1 82 ? -1.978 -9.041 20.000 1.00 90.44 82 ALA A O 1
ATOM 656 N N . LEU A 1 83 ? -3.544 -7.815 18.942 1.00 85.62 83 LEU A N 1
ATOM 657 C CA . LEU A 1 83 ? -2.701 -6.677 18.553 1.00 85.62 83 LEU A CA 1
ATOM 658 C C . LEU A 1 83 ? -1.437 -7.089 17.783 1.00 85.62 83 LEU A C 1
ATOM 660 O O . LEU A 1 83 ? -0.368 -6.498 17.930 1.00 85.62 83 LEU A O 1
ATOM 664 N N . VAL A 1 84 ? -1.576 -8.111 16.939 1.00 91.31 84 VAL A N 1
ATOM 665 C CA . VAL A 1 84 ? -0.512 -8.583 16.048 1.00 91.31 84 VAL A CA 1
ATOM 666 C C . VAL A 1 84 ? -0.637 -7.859 14.718 1.00 91.31 84 VAL A C 1
ATOM 668 O O . VAL A 1 84 ? -1.708 -7.871 14.115 1.00 91.31 84 VAL A O 1
ATOM 671 N N . VAL A 1 85 ? 0.457 -7.247 14.266 1.00 93.00 85 VAL A N 1
ATOM 672 C CA . VAL A 1 85 ? 0.548 -6.565 12.972 1.00 93.00 85 VAL A CA 1
ATOM 673 C C . VAL A 1 85 ? 1.409 -7.393 12.030 1.00 93.00 85 VAL A C 1
ATOM 675 O O . VAL A 1 85 ? 2.518 -7.789 12.386 1.00 93.00 85 VAL A O 1
ATOM 678 N N . GLU A 1 86 ? 0.917 -7.611 10.819 1.00 96.06 86 GLU A N 1
ATOM 679 C CA . GLU A 1 86 ? 1.625 -8.327 9.763 1.00 96.06 86 GLU A CA 1
ATOM 680 C C . GLU A 1 86 ? 1.643 -7.481 8.495 1.00 96.06 86 GLU A C 1
ATOM 682 O O . GLU A 1 86 ? 0.612 -6.954 8.080 1.00 96.06 86 GLU A O 1
ATOM 687 N N . VAL A 1 87 ? 2.818 -7.350 7.880 1.00 96.69 87 VAL A N 1
ATOM 688 C CA . VAL A 1 87 ? 2.956 -6.725 6.560 1.00 96.69 87 VAL A CA 1
ATOM 689 C C . VAL A 1 87 ? 2.573 -7.756 5.509 1.00 96.69 87 VAL A C 1
ATOM 691 O O . VAL A 1 87 ? 3.031 -8.894 5.569 1.00 96.69 87 VAL A O 1
ATOM 694 N N . LEU A 1 88 ? 1.751 -7.339 4.555 1.00 97.31 88 LEU A N 1
ATOM 695 C CA . LEU A 1 88 ? 1.245 -8.172 3.477 1.00 97.31 88 LEU A CA 1
ATOM 696 C C . LEU A 1 88 ? 1.927 -7.823 2.157 1.00 97.31 88 LEU A C 1
ATOM 698 O O . LEU A 1 88 ? 2.196 -6.658 1.852 1.00 97.31 88 LEU A O 1
ATOM 702 N N . GLN A 1 89 ? 2.144 -8.842 1.337 1.00 96.94 89 GLN A N 1
ATOM 703 C CA . GLN A 1 89 ? 2.384 -8.671 -0.086 1.00 96.94 89 GLN A CA 1
ATOM 704 C C . GLN A 1 89 ? 1.095 -8.221 -0.793 1.00 96.94 89 GLN A C 1
ATOM 706 O O . GLN A 1 89 ? -0.007 -8.497 -0.308 1.00 96.94 89 GLN A O 1
ATOM 711 N N . PRO A 1 90 ? 1.195 -7.574 -1.971 1.00 96.56 90 PRO A N 1
ATOM 712 C CA . PRO A 1 90 ? 0.017 -7.168 -2.735 1.00 96.56 90 PRO A CA 1
ATOM 713 C C . PRO A 1 90 ? -0.954 -8.329 -3.005 1.00 96.56 90 PRO A C 1
ATOM 715 O O . PRO A 1 90 ? -2.157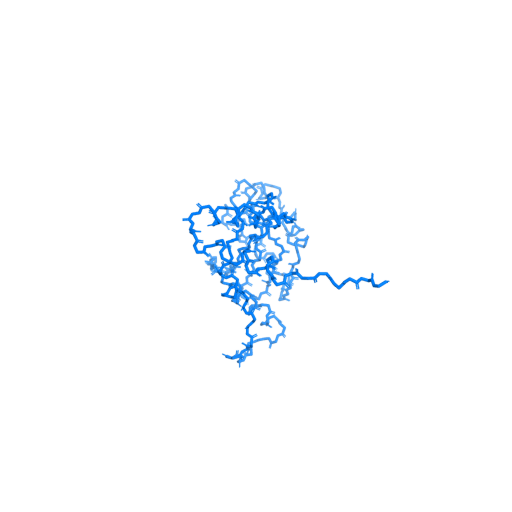 -8.162 -2.828 1.00 96.56 90 PRO A O 1
ATOM 718 N N . ALA A 1 91 ? -0.437 -9.511 -3.360 1.00 95.00 91 ALA A N 1
ATOM 719 C CA . ALA A 1 91 ? -1.247 -10.709 -3.590 1.00 95.00 91 ALA A CA 1
ATOM 720 C C . ALA A 1 91 ? -2.009 -11.156 -2.329 1.00 95.00 91 ALA A C 1
ATOM 722 O O . ALA A 1 91 ? -3.202 -11.429 -2.395 1.00 95.00 91 ALA A O 1
ATOM 723 N N . GLU A 1 92 ? -1.366 -11.140 -1.157 1.00 95.06 92 GLU A N 1
ATOM 724 C CA . GLU A 1 92 ? -2.006 -11.509 0.116 1.00 95.06 92 GLU A CA 1
ATOM 725 C C . GLU A 1 92 ? -3.113 -10.519 0.507 1.00 95.06 92 GLU A C 1
ATOM 727 O O . GLU A 1 92 ? -4.161 -10.914 1.018 1.00 95.06 92 GLU A O 1
ATOM 732 N N . TYR A 1 93 ? -2.909 -9.226 0.238 1.00 96.81 93 TYR A N 1
ATOM 733 C CA . TYR A 1 93 ? -3.939 -8.210 0.447 1.00 96.81 93 TYR A CA 1
ATOM 734 C C . TYR A 1 93 ? -5.136 -8.396 -0.495 1.00 96.81 93 TYR A C 1
ATOM 736 O O . TYR A 1 93 ? -6.285 -8.280 -0.067 1.00 96.81 93 TYR A O 1
ATOM 744 N N . LEU A 1 94 ? -4.885 -8.699 -1.772 1.00 94.75 94 LEU A N 1
ATOM 745 C CA . LEU A 1 94 ? -5.947 -8.985 -2.740 1.00 94.75 94 LEU A CA 1
ATOM 746 C C . LEU A 1 94 ? -6.716 -10.253 -2.367 1.00 94.75 94 LEU A C 1
ATOM 748 O O . LEU A 1 94 ? -7.944 -10.229 -2.385 1.00 94.75 94 LEU A O 1
ATOM 752 N N . HIS A 1 95 ? -6.025 -11.295 -1.914 1.00 92.31 95 HIS A N 1
ATOM 753 C CA . HIS A 1 95 ? -6.662 -12.508 -1.413 1.00 92.31 95 HIS A CA 1
ATOM 754 C C . HIS A 1 95 ? -7.618 -12.219 -0.244 1.00 92.31 95 HIS A C 1
ATOM 756 O O . HIS A 1 95 ? -8.737 -12.726 -0.190 1.00 92.31 95 HIS A O 1
ATOM 762 N N . PHE A 1 96 ? -7.233 -11.309 0.653 1.00 91.06 96 PHE A N 1
ATOM 763 C CA . PHE A 1 96 ? -8.101 -10.853 1.739 1.00 91.06 96 PHE A CA 1
ATOM 764 C C . PHE A 1 96 ? -9.370 -10.136 1.227 1.00 91.06 96 PHE A C 1
ATOM 766 O O . PHE A 1 96 ? -10.435 -10.240 1.836 1.00 91.06 96 PHE A O 1
ATOM 773 N N . LYS A 1 97 ? -9.300 -9.429 0.086 1.00 92.88 97 LYS A N 1
ATOM 774 C CA . LYS A 1 97 ? -10.489 -8.850 -0.579 1.00 92.88 97 LYS A CA 1
ATOM 775 C C . LYS A 1 97 ? -11.377 -9.917 -1.204 1.00 92.88 97 LYS A C 1
ATOM 777 O O . LYS A 1 97 ? -12.595 -9.771 -1.169 1.00 92.88 97 LYS A O 1
ATOM 782 N N . GLU A 1 98 ? -10.790 -10.957 -1.778 1.00 92.56 98 GLU A N 1
ATOM 783 C CA . GLU A 1 98 ? -11.528 -12.073 -2.376 1.00 92.56 98 GLU A CA 1
ATOM 784 C C . GLU A 1 98 ? -12.310 -12.838 -1.302 1.00 92.56 98 GLU A C 1
ATOM 786 O O . GLU A 1 98 ? -13.516 -13.036 -1.441 1.00 92.56 98 GLU A O 1
ATOM 791 N N . GLU A 1 99 ? -11.676 -13.152 -0.166 1.00 91.56 99 GLU A N 1
ATOM 792 C CA . GLU A 1 99 ? -12.316 -13.839 0.967 1.00 91.56 99 GLU A CA 1
ATOM 793 C C . GLU A 1 99 ? -13.512 -13.055 1.545 1.00 91.56 99 GLU A C 1
ATOM 795 O O . GLU A 1 99 ? -14.480 -13.620 2.081 1.00 91.56 99 GLU A O 1
ATOM 800 N N . LEU A 1 100 ? -13.500 -11.728 1.400 1.00 90.38 100 LEU A N 1
ATOM 801 C CA . LEU A 1 100 ? -14.637 -10.899 1.770 1.00 90.38 100 LEU A CA 1
ATOM 802 C C . LEU A 1 100 ? -15.905 -11.277 0.995 1.00 90.38 100 LEU A C 1
ATOM 804 O O . LEU A 1 100 ? -16.978 -11.334 1.600 1.00 90.38 100 LEU A O 1
ATOM 808 N N . VAL A 1 101 ? -15.780 -11.560 -0.298 1.00 88.12 101 VAL A N 1
ATOM 809 C CA . VAL A 1 101 ? -16.908 -11.844 -1.192 1.00 88.12 101 VAL A CA 1
ATOM 810 C C . VAL A 1 101 ? -17.181 -13.343 -1.270 1.00 88.12 101 VAL A C 1
ATOM 812 O O . VAL A 1 101 ? -18.306 -13.774 -1.021 1.00 88.12 101 VAL A O 1
ATOM 815 N N . ASP A 1 102 ? -16.145 -14.130 -1.545 1.00 85.75 102 ASP A N 1
ATOM 816 C CA . ASP A 1 102 ? -16.270 -15.547 -1.893 1.00 85.75 102 ASP A CA 1
ATOM 817 C C . ASP A 1 102 ? -16.102 -16.481 -0.682 1.00 85.75 102 ASP A C 1
ATOM 819 O O . ASP A 1 102 ? -16.375 -17.681 -0.765 1.00 85.75 102 ASP A O 1
ATOM 823 N N . GLY A 1 103 ? -15.685 -15.940 0.470 1.00 84.06 103 GLY A N 1
ATOM 824 C CA . GLY A 1 103 ? -15.284 -16.734 1.631 1.00 84.06 103 GLY A CA 1
ATOM 825 C C . GLY A 1 103 ? -13.973 -17.487 1.390 1.00 84.06 103 GLY A C 1
ATOM 826 O O . GLY A 1 103 ? -13.234 -17.201 0.449 1.00 84.06 103 GLY A O 1
ATOM 827 N N . SER A 1 104 ? -13.672 -18.465 2.247 1.00 75.94 104 SER A N 1
ATOM 828 C CA . SER A 1 104 ? -12.481 -19.309 2.118 1.00 75.94 104 SER A CA 1
ATOM 829 C C . SER A 1 104 ? -12.655 -20.327 0.987 1.00 75.94 104 SER A C 1
ATOM 831 O O . SER A 1 104 ? -12.981 -21.497 1.197 1.00 75.94 104 SER A O 1
ATOM 833 N N . SER A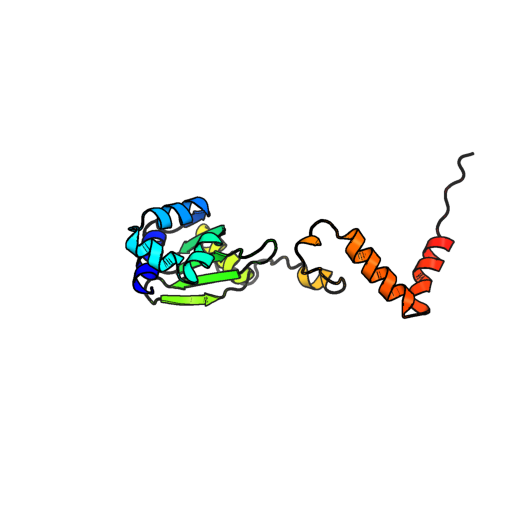 1 105 ? -12.482 -19.870 -0.252 1.00 66.50 105 SER A N 1
ATOM 834 C CA . SER A 1 105 ? -12.501 -20.736 -1.428 1.00 66.50 105 SER A CA 1
ATOM 835 C C . SER A 1 105 ? -11.110 -21.333 -1.697 1.00 66.50 105 SER A C 1
ATOM 837 O O . SER A 1 105 ? -10.085 -20.666 -1.578 1.00 66.50 105 SER A O 1
ATOM 839 N N . ASN A 1 106 ? -11.058 -22.621 -2.056 1.00 64.88 106 ASN A N 1
ATOM 840 C CA . ASN A 1 106 ? -9.816 -23.341 -2.374 1.00 64.88 106 ASN A CA 1
ATOM 841 C C . ASN A 1 106 ? -9.342 -23.006 -3.799 1.00 64.88 106 ASN A C 1
ATOM 843 O O . ASN A 1 106 ? -9.434 -23.828 -4.713 1.00 64.88 106 ASN A O 1
ATOM 847 N N . GLY A 1 107 ? -8.860 -21.783 -3.995 1.00 64.06 107 GLY A N 1
ATOM 848 C CA . GLY A 1 107 ? -8.345 -21.272 -5.263 1.00 64.06 107 GLY A CA 1
ATOM 849 C C . GLY A 1 107 ? -6.829 -21.414 -5.412 1.00 64.06 107 GLY A C 1
ATOM 850 O O . GLY A 1 107 ? -6.167 -20.439 -5.736 1.00 64.06 107 GLY A O 1
ATOM 851 N N . ASN A 1 108 ? -6.250 -22.604 -5.207 1.00 74.31 108 ASN A N 1
ATOM 852 C CA . ASN A 1 108 ? -4.782 -22.787 -5.215 1.00 74.31 108 ASN A CA 1
ATOM 853 C C . ASN A 1 108 ? -4.071 -22.378 -6.528 1.00 74.31 108 ASN A C 1
ATOM 855 O O . ASN A 1 108 ? -2.846 -22.335 -6.560 1.00 74.31 108 ASN A O 1
ATOM 859 N N . PHE A 1 109 ? -4.815 -22.118 -7.609 1.00 84.25 109 PHE A N 1
ATOM 860 C CA . PHE A 1 109 ? -4.288 -21.736 -8.923 1.00 84.25 109 PHE A CA 1
ATOM 861 C C . PHE A 1 109 ? -5.104 -20.604 -9.569 1.00 84.25 109 PHE A C 1
ATOM 863 O O . PHE A 1 109 ? -5.371 -20.636 -10.773 1.00 84.25 109 PHE A O 1
ATOM 870 N N . VAL A 1 110 ? -5.551 -19.627 -8.775 1.00 89.19 110 VAL A N 1
ATOM 871 C CA . VAL A 1 110 ? -6.127 -18.389 -9.323 1.00 89.19 110 VAL A CA 1
ATOM 872 C C . VAL A 1 110 ? -5.062 -17.686 -10.172 1.00 89.19 110 VAL A C 1
ATOM 874 O O . VAL A 1 110 ? -3.893 -17.619 -9.800 1.00 89.19 110 VAL A O 1
ATOM 877 N N . LEU A 1 111 ? -5.452 -17.223 -11.361 1.00 92.25 111 LEU A N 1
ATOM 878 C CA . LEU A 1 111 ? -4.541 -16.538 -12.272 1.00 92.25 111 LEU A CA 1
ATOM 879 C C . LEU A 1 111 ? -4.145 -15.175 -11.694 1.00 92.25 111 LEU A C 1
ATOM 881 O O . LEU A 1 111 ? -4.983 -14.280 -11.602 1.00 92.25 111 LEU A O 1
ATOM 885 N N . GLU A 1 112 ? -2.857 -14.996 -11.415 1.00 94.50 112 GLU A N 1
ATOM 886 C CA . GLU A 1 112 ? -2.275 -13.706 -11.047 1.00 94.50 112 GLU A CA 1
ATOM 887 C C . GLU A 1 112 ? -1.632 -13.036 -12.266 1.00 94.50 112 GLU A C 1
ATOM 889 O O . GLU A 1 112 ? -0.844 -13.639 -12.999 1.00 94.50 112 GLU A O 1
ATOM 894 N N . LEU A 1 113 ? -1.980 -11.770 -12.502 1.00 96.00 113 LEU A N 1
ATOM 895 C CA . LEU A 1 113 ? -1.404 -10.970 -13.579 1.00 96.00 113 LEU A CA 1
ATOM 896 C C . LEU A 1 113 ? -0.260 -10.112 -13.037 1.00 96.00 113 LEU A C 1
ATOM 898 O O . LEU A 1 113 ? -0.498 -9.031 -12.499 1.00 96.00 113 LEU A O 1
ATOM 902 N N . ASP A 1 114 ? 0.976 -10.571 -13.230 1.00 94.75 114 ASP A N 1
ATOM 903 C CA . ASP A 1 114 ? 2.179 -9.830 -12.850 1.00 94.75 114 ASP A CA 1
ATOM 904 C C . ASP A 1 114 ? 2.939 -9.293 -14.078 1.00 94.75 114 ASP A C 1
ATOM 906 O O . ASP A 1 114 ? 3.473 -10.042 -14.899 1.00 94.75 114 ASP A O 1
ATOM 910 N N . PHE A 1 115 ? 2.997 -7.963 -14.193 1.00 93.69 115 PHE A N 1
ATOM 911 C CA . PHE A 1 115 ? 3.730 -7.248 -15.244 1.00 93.69 115 PHE A CA 1
ATOM 912 C C . PHE A 1 115 ? 5.093 -6.708 -14.782 1.00 93.69 115 PHE A C 1
ATOM 914 O O . PHE A 1 115 ? 5.860 -6.182 -15.597 1.00 93.69 115 PHE A O 1
ATOM 921 N N . GLU A 1 116 ? 5.421 -6.814 -13.493 1.00 91.44 116 GLU A N 1
ATOM 922 C CA . GLU A 1 116 ? 6.702 -6.375 -12.952 1.00 91.44 116 GLU A CA 1
ATOM 923 C C . GLU A 1 116 ? 7.908 -7.018 -13.658 1.00 91.44 116 GLU A C 1
ATOM 925 O O . GLU A 1 116 ? 8.753 -6.257 -14.153 1.00 91.44 116 GLU A O 1
ATOM 930 N N . PRO A 1 117 ? 7.988 -8.354 -13.836 1.00 92.38 117 PRO A N 1
ATOM 931 C CA . PRO A 1 117 ? 9.144 -8.978 -14.480 1.00 92.38 117 PRO A CA 1
ATOM 932 C C . PRO A 1 117 ? 9.318 -8.550 -15.945 1.00 92.38 117 PRO A C 1
ATOM 934 O O . PRO A 1 117 ? 10.444 -8.449 -16.431 1.00 92.38 117 PRO A O 1
ATOM 937 N N . PHE A 1 118 ? 8.231 -8.210 -16.644 1.00 90.50 118 PHE A N 1
ATOM 938 C CA . PHE A 1 118 ? 8.264 -7.795 -18.053 1.00 90.50 118 PHE A CA 1
ATOM 939 C C . PHE A 1 118 ? 8.771 -6.363 -18.265 1.00 90.50 118 PHE A C 1
ATOM 941 O O . PHE A 1 118 ? 9.074 -5.972 -19.391 1.00 90.50 118 PHE A O 1
ATOM 948 N N . THR A 1 119 ? 8.876 -5.569 -17.198 1.00 86.38 119 THR A N 1
ATOM 949 C CA . THR A 1 119 ? 9.338 -4.173 -17.262 1.00 86.38 119 THR A CA 1
ATOM 950 C C . THR A 1 119 ? 10.706 -3.962 -16.614 1.00 86.38 119 THR A C 1
ATOM 952 O O . THR A 1 119 ? 11.223 -2.846 -16.641 1.00 86.38 119 THR A O 1
ATOM 955 N N . ALA A 1 120 ? 11.331 -5.023 -16.091 1.00 82.62 120 ALA A N 1
ATOM 956 C CA . ALA A 1 120 ? 12.608 -4.966 -15.377 1.00 82.62 120 ALA A CA 1
ATOM 957 C C . ALA A 1 120 ? 13.783 -4.442 -16.227 1.00 82.62 120 ALA A C 1
ATOM 959 O O . ALA A 1 120 ? 14.744 -3.895 -15.688 1.00 82.62 120 ALA A O 1
ATOM 960 N N . SER A 1 121 ? 13.707 -4.560 -17.557 1.00 80.12 121 SER A N 1
ATOM 961 C CA . SER A 1 121 ? 14.720 -4.024 -18.476 1.00 80.12 121 SER A CA 1
ATOM 962 C C . SER A 1 121 ? 14.717 -2.495 -18.571 1.00 80.12 121 SER A C 1
ATOM 964 O O . SER A 1 121 ? 15.671 -1.917 -19.093 1.00 80.12 121 SER A O 1
ATOM 966 N N . PHE A 1 122 ? 13.656 -1.829 -18.103 1.00 78.62 122 PHE A N 1
ATOM 967 C CA . PHE A 1 122 ? 13.539 -0.376 -18.131 1.00 78.62 122 PHE A CA 1
ATOM 968 C C . PHE A 1 122 ? 13.801 0.206 -16.740 1.00 78.62 122 PHE A C 1
ATOM 970 O O . PHE A 1 122 ? 13.141 -0.178 -15.772 1.00 78.62 122 PHE A O 1
ATOM 977 N N . PRO A 1 123 ? 14.716 1.181 -16.611 1.00 82.38 123 PRO A N 1
ATOM 978 C CA . PRO A 1 123 ? 14.919 1.837 -15.333 1.00 82.38 123 PRO A CA 1
ATOM 979 C C . PRO A 1 123 ? 13.646 2.591 -14.925 1.00 82.38 123 PRO A C 1
ATOM 981 O O . PRO A 1 123 ? 13.067 3.333 -15.720 1.00 82.38 123 PRO A O 1
ATOM 984 N N . ARG A 1 124 ? 13.209 2.416 -13.674 1.00 83.31 124 ARG A N 1
ATOM 985 C CA . ARG A 1 124 ? 12.022 3.091 -13.135 1.00 83.31 124 ARG A CA 1
ATOM 986 C C . ARG A 1 124 ? 12.423 4.373 -12.397 1.00 83.31 124 ARG A C 1
ATOM 988 O O . ARG A 1 124 ? 13.243 4.313 -11.479 1.00 83.31 124 ARG A O 1
ATOM 995 N N . PRO A 1 125 ? 11.871 5.545 -12.752 1.00 84.88 125 PRO A N 1
ATOM 996 C CA . PRO A 1 125 ? 12.099 6.754 -11.976 1.00 84.88 125 PRO A CA 1
ATOM 997 C C . PRO A 1 125 ? 11.406 6.664 -10.611 1.00 84.88 125 PRO A C 1
ATOM 999 O O . PRO A 1 125 ? 10.217 6.376 -10.535 1.00 84.88 125 PRO A O 1
ATOM 1002 N N . THR A 1 126 ? 12.128 6.984 -9.537 1.00 83.56 126 THR A N 1
ATOM 1003 C CA . THR A 1 126 ? 11.606 6.962 -8.155 1.00 83.56 126 THR A CA 1
ATOM 1004 C C . THR A 1 126 ? 11.201 8.341 -7.628 1.00 83.56 126 THR A C 1
ATOM 1006 O O . THR A 1 126 ? 10.651 8.462 -6.537 1.00 83.56 126 THR A O 1
ATOM 1009 N N . LEU A 1 127 ? 11.482 9.409 -8.381 1.00 83.75 127 LEU A N 1
ATOM 1010 C CA . LEU A 1 127 ? 11.178 10.781 -7.978 1.00 83.75 127 LEU A CA 1
ATOM 1011 C C . LEU A 1 127 ? 9.780 11.184 -8.450 1.00 83.75 127 LEU A C 1
ATOM 1013 O O . LEU A 1 127 ? 9.491 11.108 -9.642 1.00 83.75 127 LEU A O 1
ATOM 1017 N N . ASN A 1 128 ? 8.963 11.743 -7.553 1.00 80.81 128 ASN A N 1
ATOM 1018 C CA . ASN A 1 128 ? 7.599 12.194 -7.871 1.00 80.81 128 ASN A CA 1
ATOM 1019 C C . ASN A 1 128 ? 7.541 13.139 -9.086 1.00 80.81 128 ASN A C 1
ATOM 1021 O O . ASN A 1 128 ? 6.642 13.026 -9.911 1.00 80.81 128 ASN A O 1
ATOM 1025 N N . LYS A 1 129 ? 8.537 14.024 -9.253 1.00 83.38 129 LYS A N 1
ATOM 1026 C CA . LYS A 1 129 ? 8.631 14.948 -10.404 1.00 83.38 129 LYS A CA 1
ATOM 1027 C C . LYS A 1 129 ? 8.752 14.251 -11.766 1.00 83.38 129 LYS A C 1
ATOM 1029 O O . LYS A 1 129 ? 8.595 14.888 -12.802 1.00 83.38 129 LYS A O 1
ATOM 1034 N N . SER A 1 130 ? 9.102 12.970 -11.778 1.00 83.31 130 SER A N 1
ATOM 1035 C CA . SER A 1 130 ? 9.249 12.174 -12.994 1.00 83.31 130 SER A CA 1
ATOM 1036 C C . SER A 1 130 ? 7.951 11.483 -13.414 1.00 83.31 130 SER A C 1
ATOM 1038 O O . SER A 1 130 ? 7.872 11.011 -14.547 1.00 83.31 130 SER A O 1
ATOM 1040 N N . ILE A 1 131 ? 6.927 11.462 -12.555 1.00 84.94 131 ILE A N 1
ATOM 1041 C CA . ILE A 1 131 ? 5.591 10.983 -12.919 1.00 84.94 131 ILE A CA 1
ATOM 1042 C C . ILE A 1 131 ? 5.046 11.891 -14.030 1.00 84.94 131 ILE A C 1
ATOM 1044 O O . ILE A 1 131 ? 5.090 13.113 -13.920 1.00 84.94 131 ILE A O 1
ATOM 1048 N N . GLY A 1 132 ? 4.594 11.291 -15.134 1.00 88.00 132 GLY A N 1
ATOM 1049 C CA . GLY A 1 132 ? 4.143 12.017 -16.329 1.00 88.00 132 GLY A CA 1
ATOM 1050 C C . GLY A 1 132 ? 5.263 12.526 -17.251 1.00 88.00 132 GLY A C 1
ATOM 1051 O O . GLY A 1 132 ? 4.974 12.963 -18.358 1.00 88.00 132 GLY A O 1
ATOM 1052 N N . ASN A 1 133 ? 6.539 12.406 -16.861 1.00 88.75 133 ASN A N 1
ATOM 1053 C CA . ASN A 1 133 ? 7.700 12.904 -17.618 1.00 88.75 133 ASN A CA 1
ATOM 1054 C C . ASN A 1 133 ? 8.581 11.768 -18.183 1.00 88.75 133 ASN A C 1
ATOM 1056 O O . ASN A 1 133 ? 9.810 11.876 -18.234 1.00 88.75 133 ASN A O 1
ATOM 1060 N N . GLY A 1 134 ? 7.960 10.665 -18.615 1.00 88.06 134 GLY A N 1
ATOM 1061 C CA . GLY A 1 134 ? 8.659 9.446 -19.049 1.00 88.06 134 GLY A CA 1
ATOM 1062 C C . GLY A 1 134 ? 9.630 9.657 -20.216 1.00 88.06 134 GLY A C 1
ATOM 1063 O O . GLY A 1 134 ? 10.745 9.145 -20.178 1.00 88.06 134 GLY A O 1
ATOM 1064 N N . VAL A 1 135 ? 9.263 10.482 -21.205 1.00 89.50 135 VAL A N 1
ATOM 1065 C CA . VAL A 1 135 ? 10.130 10.789 -22.362 1.00 89.50 135 VAL A CA 1
ATOM 1066 C C . VAL A 1 135 ? 11.412 11.498 -21.931 1.00 89.50 135 VAL A C 1
ATOM 1068 O O . VAL A 1 135 ? 12.486 11.166 -22.416 1.00 89.50 135 VAL A O 1
ATOM 1071 N N . 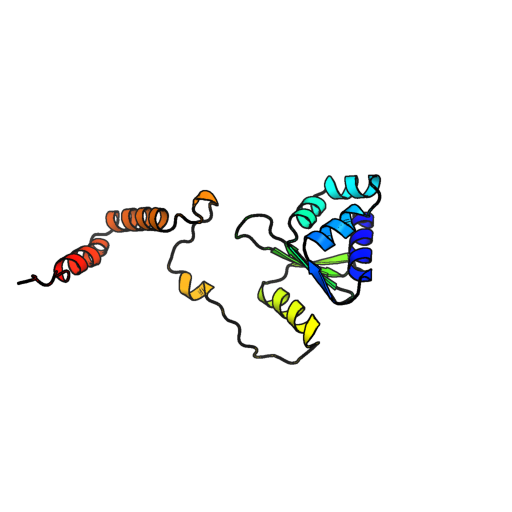GLN A 1 136 ? 11.343 12.437 -20.983 1.00 89.06 136 GLN A N 1
ATOM 1072 C CA . GLN A 1 136 ? 12.541 13.130 -20.494 1.00 89.06 136 GLN A CA 1
ATOM 1073 C C . GLN A 1 136 ? 13.487 12.169 -19.766 1.00 89.06 136 GLN A C 1
ATOM 1075 O O . GLN A 1 136 ? 14.706 12.241 -19.929 1.00 89.06 136 GLN A O 1
ATOM 1080 N N . PHE A 1 137 ? 12.927 11.252 -18.972 1.00 88.31 137 PHE A N 1
ATOM 1081 C CA . PHE A 1 137 ? 13.701 10.220 -18.293 1.00 88.31 137 PHE A CA 1
ATOM 1082 C C . PHE A 1 137 ? 14.356 9.259 -19.293 1.00 88.31 137 PHE A C 1
ATOM 1084 O O . PHE A 1 137 ? 15.558 9.006 -19.196 1.00 88.31 137 PHE A O 1
ATOM 1091 N N . LEU A 1 138 ? 13.587 8.790 -20.281 1.00 87.88 138 LEU A N 1
ATOM 1092 C CA . LEU A 1 138 ? 14.073 7.915 -21.343 1.00 87.88 138 LEU A CA 1
ATOM 1093 C C . LEU A 1 138 ? 15.157 8.599 -22.178 1.00 87.88 138 LEU A C 1
ATOM 1095 O O . LEU A 1 138 ? 16.195 7.994 -22.405 1.00 87.88 138 LEU A O 1
ATOM 1099 N N . ASN A 1 139 ? 14.971 9.864 -22.560 1.00 89.56 139 ASN A N 1
ATOM 1100 C CA . ASN A 1 139 ? 15.972 10.633 -23.299 1.00 89.56 139 ASN A CA 1
ATOM 1101 C C . ASN A 1 139 ? 17.289 10.705 -22.526 1.00 89.56 139 ASN A C 1
ATOM 1103 O O . ASN A 1 139 ? 18.336 10.421 -23.089 1.00 89.56 139 ASN A O 1
ATOM 1107 N N . ARG A 1 140 ? 17.253 11.009 -21.221 1.00 87.81 140 ARG A N 1
ATOM 1108 C CA . ARG A 1 140 ? 18.471 11.023 -20.397 1.00 87.81 140 ARG A CA 1
ATOM 1109 C C . ARG A 1 140 ? 19.136 9.646 -20.332 1.00 87.81 140 ARG A C 1
ATOM 1111 O O . ARG A 1 140 ? 20.360 9.566 -20.389 1.00 87.81 140 ARG A O 1
ATOM 1118 N N . HIS A 1 141 ? 18.344 8.583 -20.199 1.00 86.06 141 HIS A N 1
ATOM 1119 C CA . HIS A 1 141 ? 18.854 7.215 -20.155 1.00 86.06 141 HIS A CA 1
ATOM 1120 C C . HIS A 1 141 ? 19.488 6.792 -21.490 1.00 86.06 141 HIS A C 1
ATOM 1122 O O . HIS A 1 141 ? 20.614 6.301 -21.496 1.00 86.06 141 HIS A O 1
ATOM 1128 N N . LEU A 1 142 ? 18.804 7.041 -22.612 1.00 87.44 142 LEU A N 1
ATOM 1129 C CA . LEU A 1 142 ? 19.308 6.767 -23.956 1.00 87.44 142 LEU A CA 1
ATOM 1130 C C . LEU A 1 142 ? 20.562 7.582 -24.249 1.00 87.44 142 LEU A C 1
ATOM 1132 O O . LEU A 1 142 ? 21.548 6.994 -24.671 1.00 87.44 142 LEU A O 1
ATOM 1136 N N . SER A 1 143 ? 20.576 8.888 -23.957 1.00 88.19 143 SER A N 1
ATOM 1137 C CA . SER A 1 143 ? 21.775 9.713 -24.121 1.00 88.19 143 SER A CA 1
ATOM 1138 C C . SER A 1 143 ? 22.958 9.107 -23.370 1.00 88.19 143 SER A C 1
ATOM 1140 O O . SER A 1 143 ? 24.003 8.890 -23.967 1.00 88.19 143 SER A O 1
ATOM 1142 N N . ALA A 1 144 ? 22.794 8.758 -22.089 1.00 87.00 144 ALA A N 1
ATOM 1143 C CA . ALA A 1 144 ? 23.871 8.146 -21.310 1.00 87.00 144 ALA A CA 1
ATOM 1144 C C . ALA A 1 144 ? 24.367 6.822 -21.917 1.00 87.00 144 ALA A C 1
ATOM 1146 O O . ALA A 1 144 ? 25.577 6.606 -21.975 1.00 87.00 144 ALA A O 1
ATOM 1147 N N . LYS A 1 145 ? 23.451 5.967 -22.394 1.00 85.94 145 LYS A N 1
ATOM 1148 C CA . LYS A 1 145 ? 23.780 4.687 -23.036 1.00 85.94 145 LYS A CA 1
ATOM 1149 C C . LYS A 1 145 ? 24.539 4.886 -24.353 1.00 85.94 145 LYS A C 1
ATOM 1151 O O . LYS A 1 145 ? 25.566 4.249 -24.542 1.00 85.94 145 LYS A O 1
ATOM 1156 N N . LEU A 1 146 ? 24.078 5.814 -25.195 1.00 86.06 146 LEU A N 1
ATOM 1157 C CA . LEU A 1 146 ? 24.668 6.136 -26.501 1.00 86.06 146 LEU A CA 1
ATOM 1158 C C . LEU A 1 146 ? 26.096 6.701 -26.407 1.00 86.06 146 LEU A C 1
ATOM 1160 O O . LEU A 1 146 ? 26.855 6.594 -27.363 1.00 86.06 146 LEU A O 1
ATOM 1164 N N . PHE A 1 147 ? 26.473 7.307 -25.273 1.00 81.25 147 PHE A N 1
ATOM 1165 C CA . PHE A 1 147 ? 27.816 7.867 -25.068 1.00 81.25 147 PHE A CA 1
ATOM 1166 C C . PHE A 1 147 ? 28.858 6.865 -24.551 1.00 81.25 147 PHE A C 1
ATOM 1168 O O . PHE A 1 147 ? 30.042 7.189 -24.571 1.00 81.25 147 PHE A O 1
ATOM 1175 N N . HIS A 1 148 ? 28.451 5.694 -24.053 1.00 73.81 148 HIS A N 1
ATOM 1176 C CA . HIS A 1 148 ? 29.372 4.763 -23.384 1.00 73.81 148 HIS A CA 1
ATOM 1177 C C . HIS A 1 148 ? 29.875 3.617 -24.268 1.00 73.81 148 HIS A C 1
ATOM 1179 O O . HIS A 1 148 ? 30.845 2.968 -23.887 1.00 73.81 148 HIS A O 1
ATOM 1185 N N . ASP A 1 149 ? 29.239 3.349 -25.409 1.00 74.00 149 ASP A N 1
ATOM 1186 C CA . ASP A 1 149 ? 29.487 2.131 -26.183 1.00 74.00 149 ASP A CA 1
ATOM 1187 C C . ASP A 1 149 ? 29.304 2.371 -27.690 1.00 74.00 149 ASP A C 1
ATOM 1189 O O . ASP A 1 149 ? 28.268 2.877 -28.122 1.00 74.00 149 ASP A O 1
ATOM 1193 N N . GLU A 1 150 ? 30.299 2.004 -28.496 1.00 74.88 150 GLU A N 1
ATOM 1194 C CA . GLU A 1 150 ? 30.252 2.127 -29.959 1.00 74.88 150 GLU A CA 1
ATOM 1195 C C . GLU A 1 150 ? 29.143 1.243 -30.558 1.00 74.88 150 GLU A C 1
ATOM 1197 O O . GLU A 1 150 ? 28.444 1.669 -31.482 1.00 74.88 150 GLU A O 1
ATOM 1202 N N . GLU A 1 151 ? 28.881 0.067 -29.969 1.00 83.00 151 GLU A N 1
ATOM 1203 C CA . GLU A 1 151 ? 27.800 -0.826 -30.411 1.00 83.00 151 GLU A CA 1
ATOM 1204 C C . GLU A 1 151 ? 26.412 -0.214 -30.167 1.00 83.00 151 GLU A C 1
ATOM 1206 O O . GLU A 1 151 ? 25.462 -0.467 -30.914 1.00 83.00 151 GLU A O 1
ATOM 1211 N N . SER A 1 152 ? 26.283 0.667 -29.170 1.00 84.94 152 SER A N 1
ATOM 1212 C CA . SER A 1 152 ? 25.009 1.299 -28.819 1.00 84.94 152 SER A CA 1
ATOM 1213 C C . SER A 1 152 ? 24.497 2.298 -29.865 1.00 84.94 152 SER A C 1
ATOM 1215 O O . SER A 1 152 ? 23.299 2.589 -29.885 1.00 84.94 152 SER A O 1
ATOM 1217 N N . LEU A 1 153 ? 25.367 2.788 -30.759 1.00 86.88 153 LEU A N 1
ATOM 1218 C CA . LEU A 1 153 ? 25.000 3.666 -31.877 1.00 86.88 153 LEU A CA 1
ATOM 1219 C C . LEU A 1 153 ? 24.473 2.894 -33.093 1.00 86.88 153 LEU A C 1
ATOM 1221 O O . LEU A 1 153 ? 23.773 3.475 -33.927 1.00 86.88 153 LEU A O 1
ATOM 1225 N N . HIS A 1 154 ? 24.759 1.593 -33.196 1.00 89.25 154 HIS A N 1
ATOM 1226 C CA . HIS A 1 154 ? 24.341 0.778 -34.336 1.00 89.25 154 HIS A CA 1
ATOM 1227 C C . HIS A 1 154 ? 22.815 0.791 -34.565 1.00 89.25 154 HIS A C 1
ATOM 1229 O O . HIS A 1 154 ? 22.398 1.005 -35.706 1.00 89.25 154 HIS A O 1
ATOM 1235 N N . PRO A 1 155 ? 21.951 0.672 -33.531 1.00 90.69 155 PRO A N 1
ATOM 1236 C CA . PRO A 1 155 ? 20.503 0.785 -33.708 1.00 90.69 155 PRO A CA 1
ATOM 1237 C C . PRO A 1 155 ? 20.054 2.132 -34.289 1.00 90.69 155 PRO A C 1
ATOM 1239 O O . PRO A 1 155 ? 19.099 2.177 -35.061 1.00 90.69 155 PRO A O 1
ATOM 1242 N N . LEU A 1 156 ? 20.737 3.233 -33.951 1.00 89.75 156 LEU A N 1
ATOM 1243 C CA . LEU A 1 156 ? 20.422 4.555 -34.497 1.00 89.75 156 LEU A CA 1
ATOM 1244 C C . LEU A 1 156 ? 20.783 4.638 -35.986 1.00 89.75 156 LEU A C 1
ATOM 1246 O O . LEU A 1 156 ? 19.990 5.139 -36.783 1.00 89.75 156 LEU A O 1
ATOM 1250 N N . LEU A 1 157 ? 21.954 4.122 -36.367 1.00 89.81 157 LEU A N 1
ATOM 1251 C CA . LEU A 1 157 ? 22.373 4.049 -37.768 1.00 89.81 157 LEU A CA 1
ATOM 1252 C C . LEU A 1 157 ? 21.408 3.188 -38.593 1.00 89.81 157 LEU A C 1
ATOM 1254 O 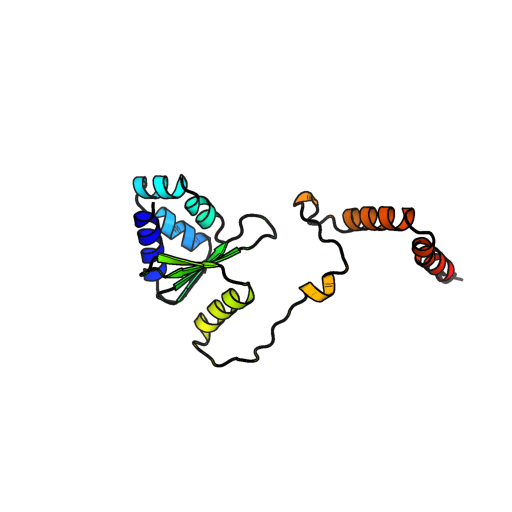O . LEU A 1 157 ? 20.987 3.588 -39.678 1.00 89.81 157 LEU A O 1
ATOM 1258 N N . GLU A 1 158 ? 21.040 2.018 -38.074 1.00 92.56 158 GLU A N 1
ATOM 1259 C CA . GLU A 1 158 ? 20.108 1.109 -38.733 1.00 92.56 158 GLU A CA 1
ATOM 1260 C C . GLU A 1 158 ? 18.718 1.734 -38.894 1.00 92.56 158 GLU A C 1
ATOM 1262 O O . GLU A 1 158 ? 18.153 1.680 -39.989 1.00 92.56 158 GLU A O 1
ATOM 1267 N N . PHE A 1 159 ? 18.209 2.398 -37.850 1.00 93.06 159 PHE A N 1
ATOM 1268 C CA . PHE A 1 159 ? 16.949 3.135 -37.899 1.00 93.06 159 PHE A CA 1
ATOM 1269 C C . PHE A 1 159 ? 16.951 4.184 -39.017 1.00 93.06 159 PHE A C 1
ATOM 1271 O O . PHE A 1 159 ? 16.030 4.210 -39.830 1.00 93.06 159 PHE A O 1
ATOM 1278 N N . LEU A 1 160 ? 18.000 5.011 -39.103 1.00 92.75 160 LEU A N 1
ATOM 1279 C CA . LEU A 1 160 ? 18.114 6.049 -40.132 1.00 92.75 160 LEU A CA 1
ATOM 1280 C C . LEU A 1 160 ? 18.259 5.466 -41.543 1.00 92.75 160 LEU A C 1
ATOM 1282 O O . LEU A 1 160 ? 17.696 6.017 -42.484 1.00 92.75 160 LEU A O 1
ATOM 1286 N N . ARG A 1 161 ? 18.972 4.343 -41.701 1.00 91.75 161 ARG A N 1
ATOM 1287 C CA . ARG A 1 161 ? 19.151 3.665 -42.996 1.00 91.75 161 ARG A CA 1
ATOM 1288 C C . ARG A 1 161 ? 17.843 3.086 -43.538 1.00 91.75 161 ARG A C 1
ATOM 1290 O O . ARG A 1 161 ? 17.623 3.112 -44.744 1.00 91.75 161 ARG A O 1
ATOM 1297 N N . LEU A 1 162 ? 17.014 2.516 -42.664 1.00 92.81 162 LEU A N 1
ATOM 1298 C CA . LEU A 1 162 ? 15.728 1.917 -43.037 1.00 92.81 162 LEU A CA 1
ATOM 1299 C C . LEU A 1 162 ? 14.613 2.960 -43.191 1.00 92.81 162 LEU A C 1
ATOM 1301 O O . LEU A 1 162 ? 13.562 2.656 -43.755 1.00 92.81 162 LEU A O 1
ATOM 1305 N N . HIS A 1 163 ? 14.814 4.177 -42.684 1.00 89.00 163 HIS A N 1
ATOM 1306 C CA . HIS A 1 163 ? 13.810 5.225 -42.743 1.00 89.00 163 HIS A CA 1
ATOM 1307 C C . HIS A 1 163 ? 13.691 5.799 -44.161 1.00 89.00 163 HIS A C 1
ATOM 1309 O O . HIS A 1 163 ? 14.534 6.569 -44.614 1.00 89.00 163 HIS A O 1
ATOM 1315 N N . SER A 1 164 ? 12.604 5.463 -44.853 1.00 85.56 164 SER A N 1
ATOM 1316 C CA . SER A 1 164 ? 12.228 6.062 -46.136 1.00 85.56 164 SER A CA 1
ATOM 1317 C C . SER A 1 164 ? 10.847 6.702 -46.035 1.00 85.56 164 SER A C 1
ATOM 1319 O O . SER A 1 164 ? 9.898 6.058 -45.584 1.00 85.56 164 SER A O 1
ATOM 1321 N N . VAL A 1 165 ? 10.706 7.939 -46.503 1.00 79.81 165 VAL A N 1
ATOM 1322 C CA . VAL A 1 165 ? 9.394 8.557 -46.731 1.00 79.81 165 VAL A CA 1
ATOM 1323 C C . VAL A 1 165 ? 8.982 8.214 -48.160 1.00 79.81 165 VAL A C 1
ATOM 1325 O O . VAL A 1 165 ? 9.759 8.461 -49.078 1.00 79.81 165 VAL A O 1
ATOM 1328 N N . MET A 1 166 ? 7.791 7.636 -48.369 1.00 70.88 166 MET A N 1
ATOM 1329 C CA . MET A 1 166 ? 7.254 7.491 -49.728 1.00 70.88 166 MET A CA 1
ATOM 1330 C C . MET A 1 166 ? 7.189 8.878 -50.369 1.00 70.88 166 MET A C 1
ATOM 1332 O O . MET A 1 166 ? 6.446 9.738 -49.889 1.00 70.88 166 MET A O 1
ATOM 1336 N N . GLU A 1 167 ? 7.954 9.088 -51.439 1.00 61.44 167 GLU A N 1
ATOM 1337 C CA . GLU A 1 167 ? 7.804 10.265 -52.285 1.00 61.44 167 GLU A CA 1
ATOM 1338 C C . GLU A 1 167 ? 6.352 10.307 -52.775 1.00 61.44 167 GLU A C 1
ATOM 1340 O O . GLU A 1 167 ? 5.877 9.402 -53.464 1.00 61.44 167 GLU A O 1
ATOM 1345 N N . ARG A 1 168 ? 5.602 11.334 -52.362 1.00 54.12 168 ARG A N 1
ATOM 1346 C CA . ARG A 1 168 ? 4.337 11.655 -53.021 1.00 54.12 168 ARG A CA 1
ATOM 1347 C C . ARG A 1 168 ? 4.698 12.229 -54.389 1.00 54.12 168 ARG A C 1
ATOM 1349 O O . ARG A 1 168 ? 5.314 13.291 -54.439 1.00 54.12 168 ARG A O 1
ATOM 1356 N N . HIS A 1 169 ? 4.344 11.483 -55.438 1.00 47.19 169 HIS A N 1
ATOM 1357 C CA . HIS A 1 169 ? 4.276 11.960 -56.821 1.00 47.19 169 HIS A CA 1
ATOM 1358 C C . HIS A 1 169 ? 3.496 13.274 -56.935 1.00 47.19 169 HIS A C 1
ATOM 1360 O O . HIS A 1 169 ? 2.497 13.432 -56.191 1.00 47.19 169 HIS A O 1
#

InterPro domains:
  IPR012820 Sucrose synthase, plant/cyanobacteria [PTHR45839] (3-166)
  IPR056735 Sucrose synthase, N-terminal [PF24861] (2-98)
  IPR056736 Sucrose synthase, EPBD domain [PF24862] (133-166)

Organism: Vigna radiata (NCBI:txid157791)